Protein AF-A0A7T8QUV8-F1 (afdb_monomer_lite)

pLDDT: mean 80.78, std 13.49, range [41.34, 95.06]

Structure (mmCIF, N/CA/C/O backbone):
data_AF-A0A7T8QUV8-F1
#
_entry.id   AF-A0A7T8QUV8-F1
#
loop_
_atom_site.group_PDB
_atom_site.id
_atom_site.type_symbol
_atom_site.label_atom_id
_atom_site.label_alt_id
_atom_site.label_comp_id
_atom_site.label_asym_id
_atom_site.label_entity_id
_atom_site.label_seq_id
_atom_site.pdbx_PDB_ins_code
_atom_site.Cartn_x
_atom_site.Cartn_y
_atom_site.Cartn_z
_atom_site.occupancy
_atom_site.B_iso_or_equiv
_atom_site.auth_seq_id
_atom_site.auth_comp_id
_atom_site.auth_asym_id
_atom_site.auth_atom_id
_atom_site.pdbx_PDB_model_num
ATOM 1 N N . MET A 1 1 ? 15.126 -5.855 -28.530 1.00 41.34 1 MET A N 1
ATOM 2 C CA . MET A 1 1 ? 13.684 -5.523 -28.496 1.00 41.34 1 MET A CA 1
ATOM 3 C C . MET A 1 1 ? 13.326 -5.044 -27.095 1.00 41.34 1 MET A C 1
ATOM 5 O O . MET A 1 1 ? 13.526 -5.820 -26.164 1.00 41.34 1 MET A O 1
ATOM 9 N N . PRO A 1 2 ? 12.870 -3.795 -26.896 1.00 51.28 2 PRO A N 1
ATOM 10 C CA . PRO A 1 2 ? 12.373 -3.364 -25.594 1.00 51.28 2 PRO A CA 1
ATOM 11 C C . PRO A 1 2 ? 11.102 -4.161 -25.291 1.00 51.28 2 PRO A C 1
ATOM 13 O O . PRO A 1 2 ? 10.154 -4.131 -26.073 1.00 51.28 2 PRO A O 1
ATOM 16 N N . LYS A 1 3 ? 11.088 -4.927 -24.197 1.00 62.12 3 LYS A N 1
ATOM 17 C CA . LYS A 1 3 ? 9.872 -5.619 -23.756 1.00 62.12 3 LYS A CA 1
ATOM 18 C C . LYS A 1 3 ? 8.888 -4.541 -23.308 1.00 62.12 3 LYS A C 1
ATOM 20 O O . LYS A 1 3 ? 9.150 -3.865 -22.318 1.00 62.12 3 LYS A O 1
ATOM 25 N N . VAL A 1 4 ? 7.799 -4.355 -24.048 1.00 64.56 4 VAL A N 1
ATOM 26 C CA . VAL A 1 4 ? 6.694 -3.494 -23.618 1.00 64.56 4 VAL A CA 1
ATOM 27 C C . VAL A 1 4 ? 6.096 -4.146 -22.373 1.00 64.56 4 VAL A C 1
ATOM 29 O O . VAL A 1 4 ? 5.560 -5.251 -22.439 1.00 64.56 4 VAL A O 1
ATOM 32 N N . ILE A 1 5 ? 6.295 -3.518 -21.216 1.00 70.56 5 ILE A N 1
ATOM 33 C CA . ILE A 1 5 ? 5.764 -4.006 -19.943 1.00 70.56 5 ILE A CA 1
ATOM 34 C C . ILE A 1 5 ? 4.359 -3.434 -19.815 1.00 70.56 5 ILE A C 1
ATOM 36 O O . ILE A 1 5 ? 4.206 -2.226 -19.671 1.00 70.56 5 ILE A O 1
ATOM 40 N N . ASP A 1 6 ? 3.355 -4.304 -19.866 1.00 84.69 6 ASP A N 1
ATOM 41 C CA . ASP A 1 6 ? 1.968 -3.935 -19.593 1.00 84.69 6 ASP A CA 1
ATOM 42 C C . ASP A 1 6 ? 1.806 -3.606 -18.090 1.00 84.69 6 ASP A C 1
ATOM 44 O O . ASP A 1 6 ? 1.967 -4.504 -17.247 1.00 84.69 6 ASP A O 1
ATOM 48 N N . PRO A 1 7 ? 1.506 -2.343 -17.723 1.00 82.75 7 PRO A N 1
ATOM 49 C CA . PRO A 1 7 ? 1.356 -1.931 -16.331 1.00 82.75 7 PRO A CA 1
ATOM 50 C C . PRO A 1 7 ? 0.228 -2.657 -15.603 1.00 82.75 7 PRO A C 1
ATOM 52 O O . PRO A 1 7 ? 0.338 -2.908 -14.405 1.00 82.75 7 PRO A O 1
ATOM 55 N N . ILE A 1 8 ? -0.840 -3.027 -16.312 1.00 84.56 8 ILE A N 1
ATOM 56 C CA . ILE A 1 8 ? -2.023 -3.646 -15.710 1.00 84.56 8 ILE A CA 1
ATOM 57 C C . ILE A 1 8 ? -1.689 -5.067 -15.254 1.00 84.56 8 ILE A C 1
ATOM 59 O O . ILE A 1 8 ? -1.982 -5.445 -14.118 1.00 84.56 8 ILE A O 1
ATOM 63 N N . ARG A 1 9 ? -0.998 -5.834 -16.106 1.00 86.75 9 ARG A N 1
ATOM 64 C CA . ARG A 1 9 ? -0.499 -7.172 -15.752 1.00 86.75 9 ARG A CA 1
ATOM 65 C C . ARG A 1 9 ? 0.447 -7.121 -14.559 1.00 86.75 9 ARG A C 1
ATOM 67 O O . ARG A 1 9 ? 0.319 -7.925 -13.641 1.00 86.75 9 ARG A O 1
ATOM 74 N N . LEU A 1 10 ? 1.353 -6.143 -14.541 1.00 85.62 10 LEU A N 1
ATOM 75 C CA . LEU A 1 10 ? 2.294 -5.975 -13.437 1.00 85.62 10 LEU A CA 1
ATOM 76 C C . LEU A 1 10 ? 1.575 -5.678 -12.114 1.00 85.62 10 LEU A C 1
ATOM 78 O O . LEU A 1 10 ? 1.915 -6.262 -11.091 1.00 85.62 10 LEU A O 1
ATOM 82 N N . ILE A 1 11 ? 0.565 -4.806 -12.127 1.00 88.25 11 ILE A N 1
ATOM 83 C CA . ILE A 1 11 ? -0.254 -4.521 -10.940 1.00 88.25 11 ILE A CA 1
ATOM 84 C C . ILE A 1 11 ? -0.915 -5.798 -10.424 1.00 88.25 11 ILE A C 1
ATOM 86 O O . ILE A 1 11 ? -0.879 -6.057 -9.222 1.00 88.25 11 ILE A O 1
ATOM 90 N N . HIS A 1 12 ? -1.493 -6.602 -11.318 1.00 86.31 12 HIS A N 1
ATOM 91 C CA . HIS A 1 12 ? -2.161 -7.845 -10.944 1.00 86.31 12 HIS A CA 1
ATOM 92 C C . HIS A 1 12 ? -1.201 -8.833 -10.259 1.00 86.31 12 HIS A C 1
ATOM 94 O O . HIS A 1 12 ? -1.542 -9.413 -9.233 1.00 86.31 12 HIS A O 1
ATOM 100 N N . GLU A 1 13 ? 0.025 -8.971 -10.766 1.00 85.31 13 GLU A N 1
ATOM 101 C CA . GLU A 1 13 ? 1.042 -9.864 -10.194 1.00 85.31 13 GLU A CA 1
ATOM 102 C C . GLU A 1 13 ? 1.579 -9.408 -8.825 1.00 85.31 13 GLU A C 1
ATOM 104 O O . GLU A 1 13 ? 2.026 -10.238 -8.037 1.00 85.31 13 GLU A O 1
ATOM 109 N N . LEU A 1 14 ? 1.557 -8.104 -8.524 1.00 84.25 14 LEU A N 1
ATOM 110 C CA . LEU A 1 14 ? 2.176 -7.539 -7.315 1.00 84.25 14 LEU A CA 1
ATOM 111 C C . LEU A 1 14 ? 1.200 -7.311 -6.144 1.00 84.25 14 LEU A C 1
ATOM 113 O O . LEU A 1 14 ? 1.593 -6.705 -5.146 1.00 84.25 14 LEU A O 1
ATOM 117 N N . GLY A 1 15 ? -0.053 -7.762 -6.249 1.00 80.81 15 GLY A N 1
ATOM 118 C CA . GLY A 1 15 ? -1.069 -7.602 -5.193 1.00 80.81 15 GLY A CA 1
ATOM 119 C C . GLY A 1 15 ? -2.250 -6.699 -5.562 1.00 80.81 15 GLY A C 1
ATOM 120 O O . GLY A 1 15 ? -3.052 -6.337 -4.702 1.00 80.81 15 GLY A O 1
ATOM 121 N N . GLY A 1 16 ? -2.381 -6.339 -6.839 1.00 88.69 16 GLY A N 1
ATOM 122 C CA . GLY A 1 16 ? -3.562 -5.683 -7.387 1.00 88.69 16 GLY A CA 1
ATOM 123 C C . GLY A 1 16 ? -3.620 -4.165 -7.194 1.00 88.69 16 GLY A C 1
ATOM 124 O O . GLY A 1 16 ? -2.739 -3.517 -6.624 1.00 88.69 16 GLY A O 1
ATOM 125 N N . ASN A 1 17 ? -4.712 -3.586 -7.693 1.00 88.31 17 ASN A N 1
ATOM 126 C CA . ASN A 1 17 ? -4.967 -2.140 -7.752 1.00 88.31 17 ASN A CA 1
ATOM 127 C C . ASN A 1 17 ? -5.189 -1.474 -6.381 1.00 88.31 17 ASN A C 1
ATOM 129 O O . ASN A 1 17 ? -5.160 -0.247 -6.267 1.00 88.31 17 ASN A O 1
ATOM 133 N N . ARG A 1 18 ? -5.427 -2.270 -5.333 1.00 86.62 18 ARG A N 1
ATOM 134 C CA . ARG A 1 18 ? -5.549 -1.782 -3.953 1.00 86.62 18 ARG A CA 1
ATOM 135 C C . ARG A 1 18 ? -4.197 -1.374 -3.376 1.00 86.62 18 ARG A C 1
ATOM 137 O O . ARG A 1 18 ? -4.133 -0.446 -2.578 1.00 86.62 18 ARG A O 1
ATOM 144 N N . VAL A 1 19 ? -3.127 -2.036 -3.810 1.00 90.31 19 VAL A N 1
ATOM 145 C CA . VAL A 1 19 ? -1.757 -1.790 -3.343 1.00 90.31 19 VAL A CA 1
ATOM 146 C C . VAL A 1 19 ? -1.009 -0.884 -4.315 1.00 90.31 19 VAL A C 1
ATOM 148 O O . VAL A 1 19 ? -0.256 -0.010 -3.883 1.00 90.31 19 VAL A O 1
ATOM 151 N N . TRP A 1 20 ? -1.244 -1.050 -5.617 1.00 92.75 20 TRP A N 1
ATOM 152 C CA . TRP A 1 20 ? -0.472 -0.397 -6.668 1.00 92.75 20 TRP A CA 1
ATOM 153 C C . TRP A 1 20 ? -1.310 0.534 -7.537 1.00 92.75 20 TRP A C 1
ATOM 155 O O . TRP A 1 20 ? -2.422 0.206 -7.943 1.00 92.75 20 TRP A O 1
ATOM 165 N N . VAL A 1 21 ? -0.736 1.688 -7.870 1.00 92.81 21 VAL A N 1
ATOM 166 C CA . VAL A 1 21 ? -1.292 2.654 -8.825 1.00 92.81 21 VAL A CA 1
ATOM 167 C C . VAL A 1 21 ? -0.273 2.912 -9.905 1.00 92.81 21 VAL A C 1
ATOM 169 O O . VAL A 1 21 ? 0.881 3.201 -9.602 1.00 92.81 21 VAL A O 1
ATOM 172 N N . TYR A 1 22 ? -0.702 2.840 -11.156 1.00 91.62 22 TYR A N 1
ATOM 173 C CA . TYR A 1 22 ? 0.114 3.296 -12.265 1.00 91.62 22 TYR A CA 1
ATOM 174 C C . TYR A 1 22 ? -0.144 4.778 -12.530 1.00 91.62 22 TYR A C 1
ATOM 176 O O . TYR A 1 22 ? -1.288 5.191 -12.705 1.00 91.62 22 TYR A O 1
ATOM 184 N N . ASP A 1 23 ? 0.929 5.559 -12.553 1.00 89.38 23 ASP A N 1
ATOM 185 C CA . ASP A 1 23 ? 0.940 6.941 -13.014 1.00 89.38 23 ASP A CA 1
ATOM 186 C C . ASP A 1 23 ? 1.453 6.962 -14.460 1.00 89.38 23 ASP A C 1
ATOM 188 O O . ASP A 1 23 ? 2.643 6.742 -14.718 1.00 89.38 23 ASP A O 1
ATOM 192 N N . SER A 1 24 ? 0.539 7.217 -15.399 1.00 85.25 24 SER A N 1
ATOM 193 C CA . SER A 1 24 ? 0.824 7.260 -16.834 1.00 85.25 24 SER A CA 1
ATOM 194 C C . SER A 1 24 ? 1.651 8.474 -17.250 1.00 85.25 24 SER A C 1
ATOM 196 O O . SER A 1 24 ? 2.314 8.412 -18.278 1.00 85.25 24 SER A O 1
ATOM 198 N N . GLN A 1 25 ? 1.648 9.565 -16.474 1.00 84.81 25 GLN A N 1
ATOM 199 C CA . GLN A 1 25 ? 2.431 10.759 -16.805 1.00 84.81 25 GLN A CA 1
ATOM 200 C C . GLN A 1 25 ? 3.918 10.549 -16.520 1.00 84.81 25 GLN A C 1
ATOM 202 O O . GLN A 1 25 ? 4.773 11.053 -17.243 1.00 84.81 25 GLN A O 1
ATOM 207 N N . LYS A 1 26 ? 4.231 9.794 -15.461 1.00 84.44 26 LYS A N 1
ATOM 208 C CA . LYS A 1 26 ? 5.609 9.540 -15.010 1.00 84.44 26 LYS A CA 1
ATOM 209 C C . LYS A 1 26 ? 6.133 8.153 -15.379 1.00 84.44 26 LYS A C 1
ATOM 211 O O . LYS A 1 26 ? 7.245 7.807 -14.984 1.00 84.44 26 LYS A O 1
ATOM 216 N N . GLU A 1 27 ? 5.332 7.347 -16.078 1.00 86.50 27 GLU A N 1
ATOM 217 C CA . GLU A 1 27 ? 5.601 5.929 -16.355 1.00 86.50 27 GLU A CA 1
ATOM 218 C C . GLU A 1 27 ? 6.036 5.160 -15.089 1.00 86.50 27 GLU A C 1
ATOM 220 O O . GLU A 1 27 ? 6.972 4.351 -15.097 1.00 86.50 27 GLU A O 1
ATOM 225 N N . SER A 1 28 ? 5.378 5.445 -13.962 1.00 90.00 28 SER A N 1
ATOM 226 C CA . SER A 1 28 ? 5.810 4.974 -12.646 1.00 90.00 28 SER A CA 1
ATOM 227 C C . SER A 1 28 ? 4.706 4.225 -11.912 1.00 90.00 28 SER A C 1
ATOM 229 O O . SER A 1 28 ? 3.523 4.520 -12.056 1.00 90.00 28 SER A O 1
ATOM 231 N N . LEU A 1 29 ? 5.103 3.226 -11.130 1.00 91.81 29 LEU A N 1
ATOM 232 C CA . LEU A 1 29 ? 4.225 2.445 -10.277 1.00 91.81 29 LEU A CA 1
ATOM 233 C C . LEU A 1 29 ? 4.376 2.905 -8.826 1.00 91.81 29 LEU A C 1
ATOM 235 O O . LEU A 1 29 ? 5.470 2.873 -8.266 1.00 91.81 29 LEU A O 1
ATOM 239 N N . CYS A 1 30 ? 3.274 3.302 -8.208 1.00 92.94 30 CYS A N 1
ATOM 240 C CA . CYS A 1 30 ? 3.222 3.817 -6.848 1.00 92.94 30 CYS A CA 1
ATOM 241 C C . CYS A 1 30 ? 2.593 2.791 -5.905 1.00 92.94 30 CYS A C 1
ATOM 243 O O . CYS A 1 30 ? 1.481 2.320 -6.141 1.00 92.94 30 CYS A O 1
ATOM 245 N N . CYS A 1 31 ? 3.287 2.474 -4.815 1.00 93.75 31 CYS A N 1
ATOM 246 C CA . CYS A 1 31 ? 2.776 1.642 -3.730 1.00 93.75 31 CYS A CA 1
ATOM 247 C C . CYS A 1 31 ? 2.002 2.515 -2.737 1.00 93.75 31 CYS A C 1
ATOM 249 O O . CYS A 1 31 ? 2.607 3.343 -2.052 1.00 93.75 31 CYS A O 1
ATOM 251 N N . ARG A 1 32 ? 0.684 2.315 -2.619 1.00 91.75 32 ARG A N 1
ATOM 252 C CA . ARG A 1 32 ? -0.188 3.063 -1.692 1.00 91.75 32 ARG A CA 1
ATOM 253 C C . ARG A 1 32 ? 0.169 2.824 -0.227 1.00 91.75 32 ARG A C 1
ATOM 255 O O . ARG A 1 32 ? 0.073 3.733 0.582 1.00 91.75 32 ARG A O 1
ATOM 262 N N . LEU A 1 33 ? 0.630 1.619 0.103 1.00 92.06 33 LEU A N 1
ATOM 263 C CA . LEU A 1 33 ? 0.940 1.226 1.482 1.00 92.06 33 LEU A CA 1
ATOM 264 C C . LEU A 1 33 ? 2.245 1.828 2.006 1.00 92.06 33 LEU A C 1
ATOM 266 O O . LEU A 1 33 ? 2.466 1.911 3.212 1.00 92.06 33 LEU A O 1
ATOM 270 N N . CYS A 1 34 ? 3.162 2.174 1.107 1.00 92.62 34 CYS A N 1
ATOM 271 C CA . CYS A 1 34 ? 4.484 2.683 1.465 1.00 92.62 34 CYS A CA 1
ATOM 272 C C . CYS A 1 34 ? 4.734 4.107 0.963 1.00 92.62 34 CYS A C 1
ATOM 274 O O . CYS A 1 34 ? 5.804 4.643 1.246 1.00 92.62 34 CYS A O 1
ATOM 276 N N . SER A 1 35 ? 3.800 4.682 0.199 1.00 91.25 35 SER A N 1
ATOM 277 C CA . SER A 1 35 ? 3.915 5.986 -0.466 1.00 91.25 35 SER A CA 1
ATOM 278 C C . SER A 1 35 ? 5.207 6.138 -1.280 1.00 91.25 35 SER A C 1
ATOM 280 O O . SER A 1 35 ? 5.824 7.200 -1.302 1.00 91.25 35 SER A O 1
ATOM 282 N N . LYS A 1 36 ? 5.649 5.053 -1.933 1.00 91.62 36 LYS A N 1
ATOM 283 C CA . LYS A 1 36 ? 6.866 5.018 -2.761 1.00 91.62 36 LYS A CA 1
ATOM 284 C C . LYS A 1 36 ? 6.523 4.805 -4.228 1.00 91.62 36 LYS A C 1
ATOM 286 O O . LYS A 1 36 ? 5.719 3.927 -4.540 1.00 91.62 36 LYS A O 1
ATOM 291 N N . SER A 1 37 ? 7.175 5.562 -5.106 1.00 91.50 37 SER A N 1
ATOM 292 C CA . SER A 1 37 ? 7.101 5.407 -6.558 1.00 91.50 37 SER A CA 1
ATOM 293 C C . SER A 1 37 ? 8.307 4.639 -7.096 1.00 91.50 37 SER A C 1
ATOM 295 O O . SER A 1 37 ? 9.425 4.743 -6.589 1.00 91.50 37 SER A O 1
ATOM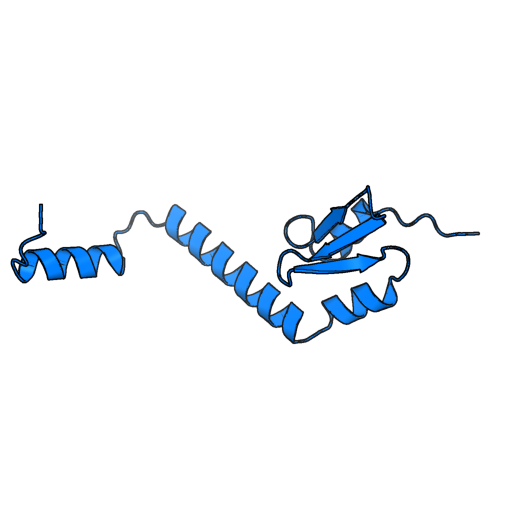 297 N N . PHE A 1 38 ? 8.073 3.850 -8.138 1.00 91.00 38 PHE A N 1
ATOM 298 C CA . PHE A 1 38 ? 9.077 3.029 -8.798 1.00 91.00 38 PHE A CA 1
ATOM 299 C C . PHE A 1 38 ? 8.949 3.183 -10.304 1.00 91.00 38 PHE A C 1
ATOM 301 O O . PHE A 1 38 ? 7.847 3.188 -10.843 1.00 91.00 38 PHE A O 1
ATOM 308 N N . ASN A 1 39 ? 10.072 3.274 -11.008 1.00 88.75 39 ASN A N 1
ATOM 309 C CA . ASN A 1 39 ? 10.048 3.275 -12.465 1.00 88.75 39 ASN A CA 1
ATOM 310 C C . ASN A 1 39 ? 9.665 1.877 -12.976 1.00 88.75 39 ASN A C 1
ATOM 312 O O . ASN A 1 39 ? 10.315 0.892 -12.616 1.00 88.75 39 ASN A O 1
ATOM 316 N N . ILE A 1 40 ? 8.650 1.792 -13.839 1.00 84.94 40 ILE A N 1
ATOM 317 C CA . ILE A 1 40 ? 8.152 0.511 -14.357 1.00 84.94 40 ILE A CA 1
ATOM 318 C C . ILE A 1 40 ? 9.195 -0.254 -15.186 1.00 84.94 40 ILE A C 1
ATOM 320 O O . ILE A 1 40 ? 9.177 -1.484 -15.235 1.00 84.94 40 ILE A O 1
ATOM 324 N N . LYS A 1 41 ? 10.149 0.462 -15.792 1.00 83.75 41 LYS A N 1
ATOM 325 C CA . LYS A 1 41 ? 11.245 -0.118 -16.580 1.00 83.75 41 LYS A CA 1
ATOM 326 C C . LYS A 1 41 ? 12.228 -0.892 -15.695 1.00 83.75 41 LYS A C 1
ATOM 328 O O . LYS A 1 41 ? 12.875 -1.822 -16.171 1.00 83.75 41 LYS A O 1
ATOM 333 N N . ILE A 1 42 ? 12.321 -0.557 -14.403 1.00 85.50 42 ILE A N 1
ATOM 334 C CA . ILE A 1 42 ? 13.275 -1.153 -13.456 1.00 85.50 42 ILE A CA 1
ATOM 335 C C . ILE A 1 42 ? 12.550 -2.143 -12.542 1.00 85.50 42 ILE A C 1
ATOM 337 O O . ILE A 1 42 ? 12.280 -1.899 -11.363 1.00 85.50 42 ILE A O 1
ATOM 341 N N . ARG A 1 43 ? 12.243 -3.310 -13.108 1.00 83.50 43 ARG A N 1
ATOM 342 C CA . ARG A 1 43 ? 11.441 -4.341 -12.439 1.00 83.50 43 ARG A CA 1
ATOM 343 C C . ARG A 1 43 ? 12.119 -4.949 -11.202 1.00 83.50 43 ARG A C 1
ATOM 345 O O . ARG A 1 43 ? 11.437 -5.357 -10.265 1.00 83.50 43 ARG A O 1
ATOM 352 N N . SER A 1 44 ? 13.450 -4.980 -11.167 1.00 86.69 44 SER A N 1
ATOM 353 C CA . SER A 1 44 ? 14.236 -5.473 -10.025 1.00 86.69 44 SER A CA 1
ATOM 354 C C . SER A 1 44 ? 13.943 -4.697 -8.738 1.00 86.69 44 SER A C 1
ATOM 356 O O . SER A 1 44 ? 13.714 -5.307 -7.696 1.00 86.69 44 SER A O 1
ATOM 358 N N . ASN A 1 45 ? 13.869 -3.366 -8.819 1.00 89.94 45 ASN A N 1
ATOM 359 C CA . ASN A 1 45 ? 13.590 -2.505 -7.667 1.00 89.94 45 ASN A CA 1
ATOM 360 C C . ASN A 1 45 ? 12.180 -2.737 -7.114 1.00 89.94 45 ASN A C 1
ATOM 362 O O . ASN A 1 45 ? 11.987 -2.766 -5.899 1.00 89.94 45 ASN A O 1
ATOM 366 N N . LEU A 1 46 ? 11.213 -2.953 -8.007 1.00 88.75 46 LEU A N 1
ATOM 367 C CA . LEU A 1 46 ? 9.835 -3.300 -7.665 1.00 88.75 46 LEU A CA 1
ATOM 368 C C . LEU A 1 46 ? 9.752 -4.625 -6.906 1.00 88.75 46 LEU A C 1
ATOM 370 O O . LEU A 1 46 ? 9.190 -4.679 -5.815 1.00 88.75 46 LEU A O 1
ATOM 374 N N . PHE A 1 47 ? 10.368 -5.683 -7.430 1.00 89.06 47 PHE A N 1
ATOM 375 C CA . PHE A 1 47 ? 10.366 -6.977 -6.748 1.00 89.06 47 PHE A CA 1
ATOM 376 C C . PHE A 1 47 ? 11.136 -6.954 -5.429 1.00 89.06 47 PHE A C 1
ATOM 378 O O . PHE A 1 47 ? 10.699 -7.564 -4.454 1.00 89.06 47 PHE A O 1
ATOM 385 N N . HIS A 1 48 ? 12.255 -6.231 -5.371 1.00 92.75 48 HIS A N 1
ATOM 386 C CA . HIS A 1 48 ? 12.987 -6.036 -4.126 1.00 92.75 48 HIS A CA 1
ATOM 387 C C . HIS A 1 48 ? 12.123 -5.311 -3.084 1.00 92.75 48 HIS A C 1
ATOM 389 O O . HIS A 1 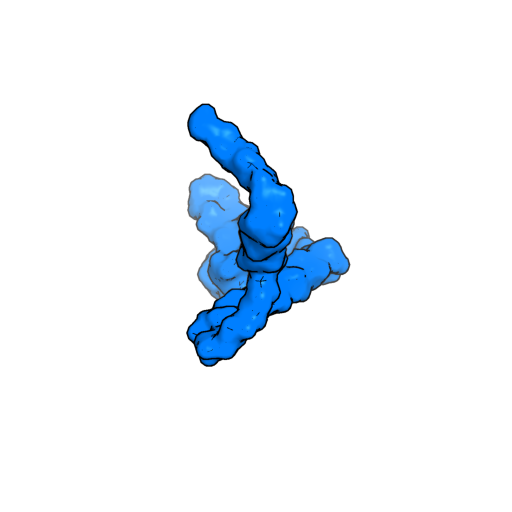48 ? 12.093 -5.704 -1.919 1.00 92.75 48 HIS A O 1
ATOM 395 N N . HIS A 1 49 ? 11.369 -4.287 -3.495 1.00 93.19 49 HIS A N 1
ATOM 396 C CA . HIS A 1 49 ? 10.429 -3.606 -2.612 1.00 93.19 49 HIS A CA 1
ATOM 397 C C . HIS A 1 49 ? 9.348 -4.549 -2.076 1.00 93.19 49 HIS A C 1
ATOM 399 O O . HIS A 1 49 ? 9.139 -4.580 -0.863 1.00 93.19 49 HIS A O 1
ATOM 405 N N . VAL A 1 50 ? 8.714 -5.344 -2.946 1.00 91.50 50 VAL A N 1
ATOM 406 C CA . VAL A 1 50 ? 7.670 -6.304 -2.543 1.00 91.50 50 VAL A CA 1
ATOM 407 C C . VAL A 1 50 ? 8.194 -7.335 -1.544 1.00 91.50 50 VAL A C 1
ATOM 409 O O . VAL A 1 50 ? 7.495 -7.709 -0.608 1.00 91.50 50 VAL A O 1
ATOM 412 N N . ARG A 1 51 ? 9.454 -7.752 -1.691 1.00 92.25 51 ARG A N 1
ATOM 413 C CA . ARG A 1 51 ? 10.117 -8.689 -0.772 1.00 92.25 51 ARG A CA 1
ATOM 414 C C . ARG A 1 51 ? 10.626 -8.042 0.516 1.00 92.25 51 ARG A C 1
ATOM 416 O O . ARG A 1 51 ? 11.109 -8.748 1.393 1.00 92.25 51 ARG A O 1
ATOM 423 N N . SER A 1 52 ? 10.562 -6.718 0.646 1.00 95.06 52 SER A N 1
ATOM 424 C CA . SER A 1 52 ? 11.075 -6.048 1.838 1.00 95.06 52 SER A CA 1
ATOM 425 C C . SER A 1 52 ? 10.183 -6.313 3.054 1.00 95.06 52 SER A C 1
ATOM 427 O O . SER A 1 52 ? 8.962 -6.165 2.989 1.00 95.06 52 SER A O 1
ATOM 429 N N . ASN A 1 53 ? 10.803 -6.605 4.202 1.00 94.44 53 ASN A N 1
ATOM 430 C CA . ASN A 1 53 ? 10.087 -6.840 5.464 1.00 94.44 53 ASN A CA 1
ATOM 431 C C . ASN A 1 53 ? 9.153 -5.679 5.837 1.00 94.44 53 ASN A C 1
ATOM 433 O O . ASN A 1 53 ? 8.086 -5.888 6.406 1.00 94.44 53 ASN A O 1
ATOM 437 N N . LYS A 1 54 ? 9.537 -4.439 5.507 1.00 93.81 54 LYS A N 1
ATOM 438 C CA . LYS A 1 54 ? 8.699 -3.260 5.758 1.00 93.81 54 LYS A CA 1
ATOM 439 C C . LYS A 1 54 ? 7.406 -3.307 4.943 1.00 93.81 54 LYS A C 1
ATOM 441 O O . LYS A 1 54 ? 6.337 -3.069 5.495 1.00 93.81 54 LYS A O 1
ATOM 446 N N . HIS A 1 55 ? 7.503 -3.627 3.653 1.00 94.12 55 HIS A N 1
ATOM 447 C CA . HIS A 1 55 ? 6.332 -3.738 2.791 1.00 94.12 55 HIS A CA 1
ATOM 448 C C . HIS A 1 55 ? 5.419 -4.885 3.231 1.00 94.12 55 HIS A C 1
ATOM 450 O O . HIS A 1 55 ? 4.217 -4.682 3.355 1.00 94.12 55 HIS A O 1
ATOM 456 N N . GLN A 1 56 ? 5.990 -6.047 3.562 1.00 93.56 56 GLN A N 1
ATOM 457 C CA . GLN A 1 56 ? 5.223 -7.193 4.059 1.00 93.56 56 GLN A CA 1
ATOM 458 C C . GLN A 1 56 ? 4.455 -6.876 5.347 1.00 93.56 56 GLN A C 1
ATOM 460 O O . GLN A 1 56 ? 3.283 -7.219 5.449 1.00 93.56 56 GLN A O 1
ATOM 465 N N . LYS A 1 57 ? 5.064 -6.158 6.300 1.00 94.19 57 LYS A N 1
ATOM 466 C CA . LYS A 1 57 ? 4.361 -5.702 7.513 1.00 94.19 57 LYS A CA 1
ATOM 467 C C . LYS A 1 57 ? 3.194 -4.770 7.192 1.00 94.19 57 LYS A C 1
ATOM 469 O O . LYS A 1 57 ? 2.132 -4.897 7.786 1.00 94.19 57 LYS A O 1
ATOM 474 N N . HIS A 1 58 ? 3.383 -3.833 6.264 1.00 92.50 58 HIS A N 1
ATOM 475 C CA . HIS A 1 58 ? 2.308 -2.923 5.868 1.00 92.50 58 HIS A CA 1
ATOM 476 C C . HIS A 1 58 ? 1.182 -3.662 5.128 1.00 92.50 58 HIS A C 1
ATOM 478 O O . HIS A 1 58 ? 0.018 -3.337 5.332 1.00 92.50 58 HIS A O 1
ATOM 484 N N . LEU A 1 59 ? 1.516 -4.662 4.304 1.00 91.44 59 LEU A N 1
ATOM 485 C CA . LEU A 1 59 ? 0.536 -5.539 3.660 1.00 91.44 59 LEU A CA 1
ATOM 486 C C . LEU A 1 59 ? -0.267 -6.345 4.685 1.00 91.44 59 LEU A C 1
ATOM 488 O O . LEU A 1 59 ? -1.489 -6.368 4.607 1.00 91.44 59 LEU A O 1
ATOM 492 N N . ASP A 1 60 ? 0.403 -6.974 5.650 1.00 91.06 60 ASP A N 1
ATOM 493 C CA . ASP A 1 60 ? -0.251 -7.754 6.706 1.00 91.06 60 ASP A CA 1
ATOM 494 C C . ASP A 1 60 ? -1.226 -6.891 7.521 1.00 91.06 60 ASP A C 1
ATOM 496 O O . ASP A 1 60 ? -2.381 -7.266 7.716 1.00 91.06 60 ASP A O 1
ATOM 500 N N . LEU A 1 61 ? -0.801 -5.685 7.916 1.00 90.38 61 LEU A N 1
ATOM 501 C CA . LEU A 1 61 ? -1.676 -4.725 8.591 1.00 90.38 61 LEU A CA 1
ATOM 502 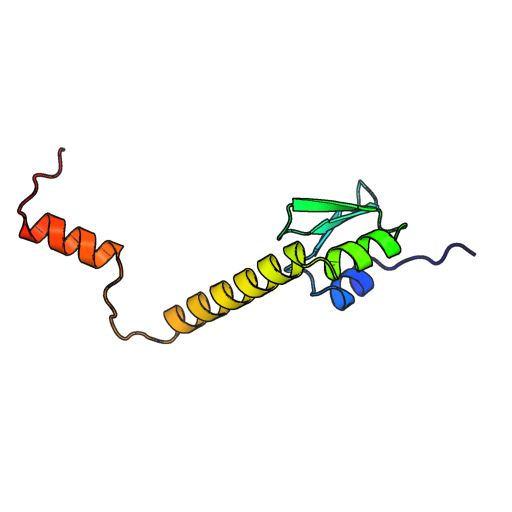C C . LEU A 1 61 ? -2.873 -4.326 7.723 1.00 90.38 61 LEU A C 1
ATOM 504 O O . LEU A 1 61 ? -3.993 -4.313 8.222 1.00 90.38 61 LEU A O 1
ATOM 508 N N . PHE A 1 62 ? -2.652 -4.049 6.437 1.00 89.69 62 PHE A N 1
ATOM 509 C CA . PHE A 1 62 ? -3.715 -3.670 5.505 1.00 89.69 62 PHE A CA 1
ATOM 510 C C . PHE A 1 62 ? -4.786 -4.762 5.353 1.00 89.69 62 PHE A C 1
ATOM 512 O O . PHE A 1 62 ? -5.980 -4.462 5.337 1.00 89.69 62 PHE A O 1
ATOM 519 N N . TYR A 1 63 ? -4.383 -6.033 5.269 1.00 86.25 63 TYR A N 1
ATOM 520 C CA . TYR A 1 63 ? -5.343 -7.136 5.203 1.00 86.25 63 TYR A CA 1
ATOM 521 C C . TYR A 1 63 ? -6.083 -7.338 6.527 1.00 86.25 63 TYR A C 1
ATOM 523 O O . TYR A 1 63 ? -7.292 -7.557 6.506 1.00 86.25 63 TYR A O 1
ATOM 531 N N . LYS A 1 64 ? -5.400 -7.190 7.668 1.00 86.25 64 LYS A N 1
ATOM 532 C CA . LYS A 1 64 ? -6.025 -7.280 8.997 1.00 86.25 64 LYS A CA 1
ATOM 533 C C . LYS A 1 64 ? -7.059 -6.184 9.242 1.00 86.25 64 LYS A C 1
ATOM 535 O O . LYS A 1 64 ? -8.124 -6.462 9.780 1.00 86.25 64 LYS A O 1
ATOM 540 N N . THR A 1 65 ? -6.782 -4.944 8.840 1.00 80.56 65 THR A N 1
ATOM 541 C CA . THR A 1 65 ? -7.769 -3.858 8.957 1.00 80.56 65 THR A CA 1
ATOM 542 C C . THR A 1 65 ? -8.981 -4.116 8.069 1.00 80.56 65 THR A C 1
ATOM 544 O O . THR A 1 65 ? -10.110 -3.913 8.498 1.00 80.56 65 THR A O 1
ATOM 547 N N . GLN A 1 66 ? -8.766 -4.653 6.866 1.00 77.19 66 GLN A N 1
ATOM 548 C CA . GLN A 1 66 ? -9.856 -4.966 5.945 1.00 77.19 66 GLN A CA 1
ATOM 549 C C . GLN A 1 66 ? -10.775 -6.082 6.463 1.00 77.19 66 GLN A C 1
ATOM 551 O O . GLN A 1 66 ? -11.982 -6.011 6.256 1.00 77.19 66 GLN A O 1
ATOM 556 N N . THR A 1 67 ? -10.236 -7.096 7.146 1.00 65.06 67 THR A N 1
ATOM 557 C CA . THR A 1 67 ? -11.062 -8.144 7.767 1.00 65.06 67 THR A CA 1
ATOM 558 C C . THR A 1 67 ? -11.885 -7.609 8.934 1.00 65.06 67 THR A C 1
ATOM 560 O O . THR A 1 67 ? -13.050 -7.967 9.049 1.00 65.06 67 THR A O 1
ATOM 563 N N . ILE A 1 68 ? -11.325 -6.702 9.742 1.00 65.62 68 ILE A N 1
ATOM 564 C CA . ILE A 1 68 ? -12.048 -6.081 10.863 1.00 65.62 68 ILE A CA 1
ATOM 565 C C . ILE A 1 68 ? -13.234 -5.249 10.348 1.00 65.62 68 ILE A C 1
ATOM 567 O O . ILE A 1 68 ? -14.346 -5.404 10.839 1.00 65.62 68 ILE A O 1
ATOM 571 N N . GLU A 1 69 ? -13.036 -4.444 9.301 1.00 61.09 69 GLU A N 1
ATOM 572 C CA . GLU A 1 69 ? -14.113 -3.643 8.695 1.00 61.09 69 GLU A CA 1
ATOM 573 C C . GLU A 1 69 ? -15.241 -4.507 8.088 1.00 61.09 69 GLU A C 1
ATOM 575 O O . GLU A 1 69 ? -16.407 -4.109 8.093 1.00 61.09 69 GLU A O 1
ATOM 580 N N . LEU A 1 70 ? -14.915 -5.698 7.569 1.00 59.78 70 LEU A N 1
ATOM 581 C CA . LEU A 1 70 ? -15.893 -6.657 7.032 1.00 59.78 70 LEU A CA 1
ATOM 582 C C . LEU A 1 70 ? -16.669 -7.389 8.141 1.00 59.78 70 LEU A C 1
ATOM 584 O O . LEU A 1 70 ? -17.864 -7.658 7.993 1.00 59.78 70 LEU A O 1
ATOM 588 N N . GLU A 1 71 ? -16.012 -7.699 9.257 1.00 57.38 71 GLU A N 1
ATOM 589 C CA . GLU A 1 71 ? -16.649 -8.302 10.431 1.00 57.38 71 GLU A CA 1
ATOM 590 C C . GLU A 1 71 ? -17.591 -7.305 11.128 1.00 57.38 71 GLU A C 1
ATOM 592 O O . GLU A 1 71 ? -18.719 -7.661 11.472 1.00 57.38 71 GLU A O 1
ATOM 597 N N . GLU A 1 72 ? -17.209 -6.028 11.230 1.00 53.25 72 GLU A N 1
ATOM 598 C CA . GLU A 1 72 ? -18.052 -4.975 11.819 1.00 53.25 72 GLU A CA 1
ATOM 599 C C . GLU A 1 72 ? -19.335 -4.697 11.016 1.00 53.25 72 GLU A C 1
ATOM 601 O O . GLU A 1 72 ? -20.352 -4.316 11.596 1.00 53.25 72 GLU A O 1
ATOM 606 N N . GLN A 1 73 ? -19.336 -4.936 9.699 1.00 51.91 73 GLN A N 1
ATOM 607 C CA . GLN A 1 73 ? -20.539 -4.795 8.866 1.00 51.91 73 GLN A CA 1
ATOM 608 C C . GLN A 1 73 ? -21.486 -6.001 8.941 1.00 51.91 73 GLN A C 1
ATOM 610 O O . GLN A 1 73 ? -22.658 -5.872 8.587 1.00 51.91 73 GLN A O 1
ATOM 615 N N . THR A 1 74 ? -21.016 -7.166 9.398 1.00 50.19 74 THR A N 1
ATOM 616 C CA . THR A 1 74 ? -21.826 -8.398 9.455 1.00 50.19 74 THR A CA 1
ATOM 617 C C . THR A 1 74 ? -22.318 -8.742 10.860 1.00 50.19 74 THR A C 1
ATOM 619 O O . THR A 1 74 ? -23.334 -9.424 10.993 1.00 50.19 74 THR A O 1
ATOM 622 N N . SER A 1 75 ? -21.687 -8.223 11.918 1.00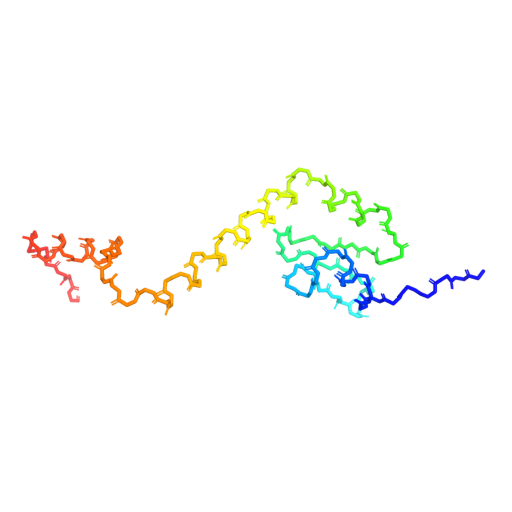 47.66 75 SER A N 1
ATOM 623 C CA . SER A 1 75 ? -22.165 -8.395 13.291 1.00 47.66 75 SER A CA 1
ATOM 624 C C . SER A 1 75 ? -22.938 -7.171 13.788 1.00 47.66 75 SER A C 1
ATOM 626 O O . SER A 1 75 ? -22.406 -6.317 14.494 1.00 47.66 75 SER A O 1
ATOM 628 N N . SER A 1 76 ? -24.243 -7.135 13.517 1.00 48.91 76 SER A N 1
ATOM 629 C CA . SER A 1 76 ? -25.220 -6.282 14.211 1.00 48.91 76 SER A CA 1
ATOM 630 C C . SER A 1 76 ? -25.459 -6.729 15.668 1.00 48.91 76 SER A C 1
ATOM 632 O O . SER A 1 76 ? -26.595 -6.784 16.137 1.00 48.91 76 SER A O 1
ATOM 634 N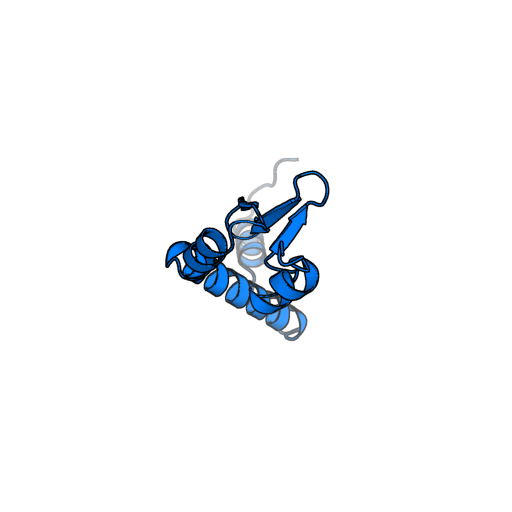 N . VAL A 1 77 ? -24.400 -7.088 16.393 1.00 51.81 77 VAL A N 1
ATOM 635 C CA . VAL A 1 77 ? -24.445 -7.416 17.818 1.00 51.81 77 VAL A CA 1
ATOM 636 C C . VAL A 1 77 ? -23.524 -6.436 18.522 1.00 51.81 77 VAL A C 1
ATOM 638 O O . VAL A 1 77 ? -22.304 -6.493 18.409 1.00 51.81 77 VAL A O 1
ATOM 641 N N . THR A 1 78 ? -24.167 -5.499 19.209 1.00 55.34 78 THR A N 1
ATOM 642 C CA . THR A 1 78 ? -23.622 -4.361 19.948 1.00 55.34 78 THR A CA 1
ATOM 643 C C . THR A 1 78 ? -22.465 -4.749 20.874 1.00 55.34 78 THR A C 1
ATOM 645 O O . THR A 1 78 ? -22.669 -5.002 22.063 1.00 55.34 78 THR A O 1
ATOM 648 N N . ARG A 1 79 ? -21.233 -4.757 20.358 1.00 56.09 79 ARG A N 1
ATOM 649 C CA . ARG A 1 79 ? -20.043 -4.595 21.195 1.00 56.09 79 ARG A CA 1
ATOM 650 C C . ARG A 1 79 ? -19.835 -3.105 21.461 1.00 56.09 79 ARG A C 1
ATOM 652 O O . ARG A 1 79 ? -19.991 -2.308 20.534 1.00 56.09 79 ARG A O 1
ATOM 659 N N . PRO A 1 80 ? -19.518 -2.700 22.699 1.00 57.84 80 PRO A N 1
ATOM 660 C CA . PRO A 1 80 ? -19.240 -1.306 22.974 1.00 57.84 80 PRO A CA 1
ATOM 661 C C . PRO A 1 80 ? -17.983 -0.862 22.237 1.00 57.84 80 PRO A C 1
ATOM 663 O O . PRO A 1 80 ? -16.922 -1.463 22.386 1.00 57.84 80 PRO A O 1
ATOM 666 N N . THR A 1 81 ? -18.112 0.158 21.392 1.00 72.25 81 THR A N 1
ATOM 667 C CA . THR A 1 81 ? -16.951 0.826 20.804 1.00 72.25 81 THR A CA 1
ATOM 668 C C . THR A 1 81 ? -16.308 1.713 21.864 1.00 72.25 81 THR A C 1
ATOM 670 O O . THR A 1 81 ? -17.005 2.245 22.728 1.00 72.25 81 THR A O 1
ATOM 673 N N . PHE A 1 82 ? -14.992 1.932 21.775 1.00 74.62 82 PHE A N 1
ATOM 674 C CA . PHE A 1 82 ? -14.283 2.860 22.667 1.00 74.62 82 PHE A CA 1
ATOM 675 C C . PHE A 1 82 ? -14.972 4.230 22.729 1.00 74.62 82 PHE A C 1
ATOM 677 O O . PHE A 1 82 ? -15.113 4.809 23.800 1.00 74.62 82 PHE A O 1
ATOM 684 N N . THR A 1 83 ? -15.464 4.724 21.590 1.00 75.94 83 THR A N 1
ATOM 685 C CA . THR A 1 83 ? -16.223 5.975 21.527 1.00 75.94 83 THR A CA 1
ATOM 686 C C . THR A 1 83 ? -17.509 5.891 22.344 1.00 75.94 83 THR A C 1
ATOM 688 O O . THR A 1 83 ? -17.796 6.810 23.100 1.00 75.94 83 THR A O 1
ATOM 691 N N . MET A 1 84 ? -18.259 4.787 22.255 1.00 79.31 84 MET A N 1
ATOM 692 C CA . MET A 1 84 ? -19.479 4.593 23.043 1.00 79.31 84 MET A CA 1
ATOM 693 C C . MET A 1 84 ? -19.187 4.463 24.542 1.00 79.31 84 MET A C 1
ATOM 695 O O . MET A 1 84 ? -19.930 5.023 25.346 1.00 79.31 84 MET A O 1
ATOM 699 N N . ASP A 1 85 ? -18.109 3.778 24.925 1.00 81.88 85 ASP A N 1
ATOM 700 C CA . ASP A 1 85 ? -17.684 3.663 26.324 1.00 81.88 85 ASP A CA 1
ATOM 701 C C . ASP A 1 85 ? -17.219 5.006 26.886 1.00 81.88 85 ASP A C 1
ATOM 703 O O . ASP A 1 85 ? -17.628 5.393 27.980 1.00 81.88 85 ASP A O 1
ATOM 707 N N . LEU A 1 86 ? -16.451 5.771 26.106 1.00 83.12 86 LEU A N 1
ATOM 708 C CA . LEU A 1 86 ? -16.049 7.126 26.461 1.00 83.12 86 LEU A CA 1
ATOM 709 C C . LEU A 1 86 ? -17.275 8.033 26.612 1.00 83.12 86 LEU A C 1
ATOM 711 O O . LEU A 1 86 ? -17.397 8.732 27.613 1.00 83.12 86 LEU A O 1
ATOM 715 N N . THR A 1 87 ? -18.226 7.992 25.675 1.00 80.06 87 THR A N 1
ATOM 716 C CA . THR A 1 87 ? -19.472 8.766 25.770 1.00 80.06 87 THR A CA 1
ATOM 717 C C . THR A 1 87 ? -20.296 8.362 26.994 1.00 80.06 87 THR A C 1
ATOM 719 O O . THR A 1 87 ? -20.767 9.234 27.722 1.00 80.06 87 THR A O 1
ATOM 722 N N . ARG A 1 88 ? -20.432 7.060 27.278 1.00 82.44 88 ARG A N 1
ATOM 723 C CA . ARG A 1 88 ? -21.118 6.568 28.483 1.00 82.44 88 ARG A CA 1
ATOM 724 C C . ARG A 1 88 ? -20.427 7.031 29.759 1.00 82.44 88 ARG A C 1
ATOM 726 O O . ARG A 1 88 ? -21.121 7.431 30.687 1.00 82.44 88 ARG A O 1
ATOM 733 N N . MET A 1 89 ? -19.096 7.028 29.797 1.00 84.38 89 MET A N 1
ATOM 734 C CA . MET A 1 89 ? -18.330 7.530 30.937 1.00 84.38 89 MET A CA 1
ATOM 735 C C . MET A 1 89 ? -18.548 9.032 31.136 1.00 84.38 89 MET A C 1
ATOM 737 O O . MET A 1 89 ? -18.821 9.463 32.249 1.00 84.38 89 MET A O 1
ATOM 741 N N . MET A 1 90 ? -18.513 9.825 30.062 1.00 83.31 90 MET A N 1
ATOM 742 C CA . MET A 1 90 ? -18.746 11.273 30.133 1.00 83.31 90 MET A CA 1
ATOM 743 C C . MET A 1 90 ? -20.151 11.607 30.659 1.00 83.31 90 MET A C 1
ATOM 745 O O . MET A 1 90 ? -20.297 12.509 31.485 1.00 83.31 90 MET A O 1
ATOM 749 N N . ILE A 1 91 ? -21.165 10.844 30.232 1.00 82.69 91 ILE A N 1
ATOM 750 C CA . ILE A 1 91 ? -22.546 10.958 30.724 1.00 82.69 91 ILE A CA 1
ATOM 751 C C . ILE A 1 91 ? -22.641 10.516 32.192 1.00 82.69 91 ILE A C 1
ATOM 753 O O . I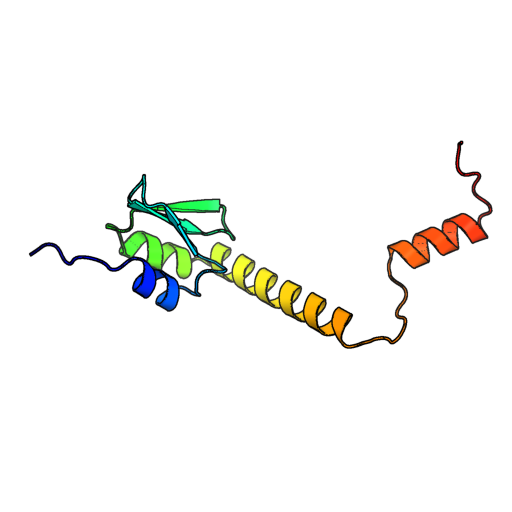LE A 1 91 ? -23.224 11.227 33.005 1.00 82.69 91 ILE A O 1
ATOM 757 N N . ALA A 1 92 ? -22.054 9.370 32.552 1.00 87.62 92 ALA A N 1
ATOM 758 C CA . ALA A 1 92 ? -22.094 8.833 33.914 1.00 87.62 92 ALA A CA 1
ATOM 759 C C . ALA A 1 92 ? -21.381 9.744 34.925 1.00 87.62 92 ALA A C 1
ATOM 761 O O . ALA A 1 92 ? -21.836 9.897 36.055 1.00 87.62 92 ALA A O 1
ATOM 762 N N . CYS A 1 93 ? -20.291 10.385 34.508 1.00 85.69 93 CYS A N 1
ATOM 763 C CA . CYS A 1 93 ? -19.560 11.359 35.311 1.00 85.69 93 CYS A CA 1
ATOM 764 C C . CYS A 1 93 ? -20.204 12.757 35.302 1.00 85.69 93 CYS A C 1
ATOM 766 O O . CYS A 1 93 ? -19.647 13.671 35.905 1.00 85.69 93 CYS A O 1
ATOM 768 N N . ASN A 1 94 ? -21.353 12.930 34.631 1.00 82.38 94 ASN A N 1
ATOM 769 C CA . ASN A 1 94 ? -22.095 14.186 34.512 1.00 82.38 94 ASN A CA 1
ATOM 770 C C . ASN A 1 94 ? -21.198 15.369 34.103 1.00 82.38 94 ASN A C 1
ATOM 772 O O . ASN A 1 94 ? -21.321 16.476 34.631 1.00 82.38 94 ASN A O 1
ATOM 776 N N . ILE A 1 95 ? -20.246 15.111 33.200 1.00 80.25 95 ILE A N 1
ATOM 777 C CA . ILE A 1 95 ? -19.257 16.106 32.788 1.00 80.25 95 ILE A CA 1
ATOM 778 C C . ILE A 1 95 ? -19.979 17.143 31.922 1.00 80.25 95 ILE A C 1
ATOM 780 O O . ILE A 1 95 ? -20.518 16.780 30.872 1.00 80.25 95 ILE A O 1
ATOM 784 N N . PRO A 1 96 ? -20.011 18.426 32.325 1.00 78.00 96 PRO A N 1
ATOM 785 C CA . PRO A 1 96 ? -20.689 19.448 31.551 1.00 78.00 96 PRO A CA 1
ATOM 786 C C . PRO A 1 96 ? -19.965 19.629 30.217 1.00 78.00 96 PRO A C 1
ATOM 788 O O . PRO A 1 96 ? -18.816 20.067 30.164 1.00 78.00 96 PRO A O 1
ATOM 791 N N . LEU A 1 97 ? -20.650 19.278 29.130 1.00 76.06 97 LEU A N 1
ATOM 792 C CA . LEU A 1 97 ? -20.199 19.608 27.787 1.00 76.06 97 LEU A CA 1
ATOM 793 C C . LEU A 1 97 ? -20.372 21.118 27.622 1.00 76.06 97 LEU A C 1
ATOM 795 O O . LEU A 1 97 ? -21.492 21.632 27.693 1.00 76.06 97 LEU A O 1
ATOM 799 N N . ALA A 1 98 ? -19.253 21.829 27.491 1.00 74.56 98 ALA A N 1
ATOM 800 C CA . ALA A 1 98 ? -19.265 23.261 27.242 1.00 74.56 98 ALA A CA 1
ATOM 801 C C . ALA A 1 98 ? -20.081 23.545 25.968 1.00 74.56 98 ALA A C 1
ATOM 803 O O . ALA A 1 98 ? -19.901 22.862 24.958 1.00 74.56 98 ALA A O 1
ATOM 804 N N . LYS A 1 99 ? -21.010 24.503 26.063 1.00 58.72 99 LYS A N 1
ATOM 805 C CA . LYS A 1 99 ? -21.763 25.031 24.919 1.00 58.72 99 LYS A CA 1
ATOM 806 C C . LYS A 1 99 ? -20.872 25.887 24.033 1.00 58.72 99 LYS A C 1
ATOM 808 O O . LYS A 1 99 ? -20.034 26.619 24.604 1.00 58.72 99 LYS A O 1
#

Radius of gyration: 21.54 Å; chains: 1; bounding box: 40×35×64 Å

Secondary structure (DSSP, 8-state):
------HHHHHHHTT-TTTEEEETTTTEEEETTTTEEEETT-HHHHHHHHTSHHHHHHHHHHHHHHHHHHHHHH--S-PPPHHHHHHHHHHHTT-----

Sequence (99 aa):
MPKVIDPIRLIHELGGNRVWVYDSQKESLCCRLCSKSFNIKIRSNLFHHVRSNKHQKHLDLFYKTQTIELEEQTSSVTRPTFTMDLTRMMIACNIPLAK

Foldseek 3Di:
DQPPDDVQVVQVVLPHPVQWDQDPVQCWIAGPLVRDIDRPSCVVVVVVCSPDPVNVVSVVVVVVVVVVVVVVVVDPDDDQDPVNVVVVVCVVVVPDDDD

Organism: Caligus rogercresseyi (NCBI:txid217165)